Protein AF-A0A943S861-F1 (afdb_monomer)

Secondary structure (DSSP, 8-state):
-HHHHHHHHHHHHHHT-TT--HHHHHHHHHHHHHHHHHHHHHHHHHHHHHHHHHHTT--------

Foldseek 3Di:
DVVLVVLLVVLVVQLPDPPDDPVNNVVSVVVNVVSVVVVVVVVVVVVVVVVVCVVVPDDPDDDDD

Nearest PDB structures (foldseek):
  8oir-assembly1_Aa  TM=5.371E-01  e=1.974E+00  Homo sapiens
  3lay-assembly1_J  TM=5.609E-01  e=2.115E+00  Salmonella enterica subsp. enterica serovar Typhimurium

Solvent-accessible surface area (backbone atoms only — not comparable to full-atom values): 3894 Å² total; per-residue (Å²): 107,70,67,58,52,54,51,43,52,54,43,52,57,53,64,68,41,91,82,61,47,74,69,56,42,54,50,45,49,52,52,44,52,50,53,52,51,53,52,52,54,53,50,55,48,52,52,51,54,50,50,52,40,51,73,77,69,69,73,91,85,78,88,79,132

Structure (mmCIF, N/CA/C/O backbone):
data_AF-A0A943S861-F1
#
_entry.id   AF-A0A943S861-F1
#
loop_
_atom_site.group_PDB
_atom_site.id
_atom_site.type_symbol
_atom_site.label_atom_id
_atom_site.label_alt_id
_atom_site.label_comp_id
_atom_site.label_asym_id
_atom_site.label_entity_id
_atom_site.label_seq_id
_atom_site.pdbx_PDB_ins_code
_atom_site.Cartn_x
_atom_site.Cartn_y
_atom_site.Cartn_z
_atom_site.occupancy
_atom_site.B_iso_or_equiv
_atom_site.auth_seq_id
_atom_sit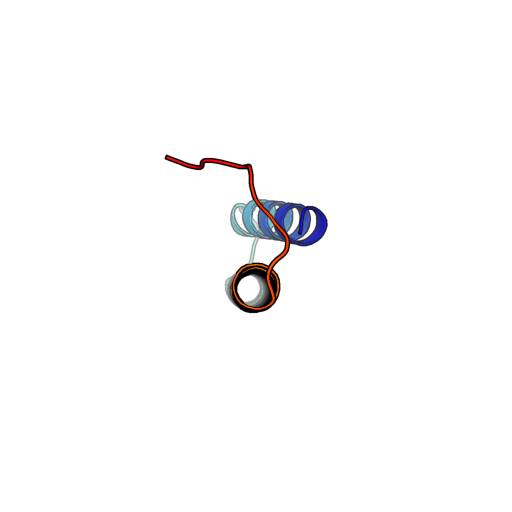e.auth_comp_id
_atom_site.auth_asym_id
_atom_site.auth_atom_id
_atom_site.pdbx_PDB_model_num
ATOM 1 N N . MET A 1 1 ? 7.098 5.521 -8.455 1.00 83.12 1 MET A N 1
ATOM 2 C CA . MET A 1 1 ? 7.426 4.486 -7.448 1.00 83.12 1 MET A CA 1
ATOM 3 C C . MET A 1 1 ? 7.416 5.069 -6.040 1.00 83.12 1 MET A C 1
ATOM 5 O O . MET A 1 1 ? 6.701 4.546 -5.201 1.00 83.12 1 MET A O 1
ATOM 9 N N . GLU A 1 2 ? 8.092 6.197 -5.802 1.00 88.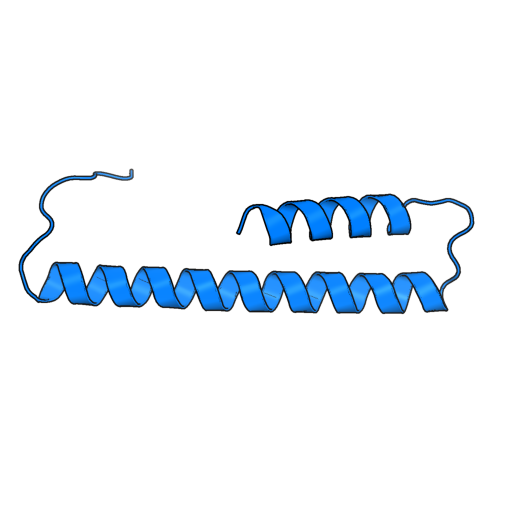06 2 GLU A N 1
ATOM 10 C CA . GLU A 1 2 ? 8.055 6.926 -4.517 1.00 88.06 2 GLU A CA 1
ATOM 11 C C . GLU A 1 2 ? 6.632 7.218 -4.012 1.00 88.06 2 GLU A C 1
ATOM 13 O O . GLU A 1 2 ? 6.319 6.963 -2.854 1.00 88.06 2 GLU A O 1
ATOM 18 N N . GLU A 1 3 ? 5.731 7.658 -4.896 1.00 90.94 3 GLU A N 1
ATOM 19 C CA . GLU A 1 3 ? 4.327 7.903 -4.538 1.00 90.94 3 GLU A CA 1
ATOM 20 C C . GLU A 1 3 ? 3.601 6.630 -4.067 1.00 90.94 3 GLU A C 1
ATOM 22 O O . GLU A 1 3 ? 2.786 6.676 -3.147 1.00 90.94 3 GLU A O 1
ATOM 27 N N . ALA A 1 4 ? 3.907 5.476 -4.666 1.00 91.25 4 ALA A N 1
ATOM 28 C CA . ALA A 1 4 ? 3.307 4.208 -4.265 1.00 91.25 4 ALA A CA 1
ATOM 29 C C . ALA A 1 4 ? 3.805 3.774 -2.880 1.00 91.25 4 ALA A C 1
ATOM 31 O O . ALA A 1 4 ? 3.007 3.321 -2.064 1.00 91.25 4 ALA A O 1
ATOM 32 N N . PHE A 1 5 ? 5.090 3.987 -2.582 1.00 91.81 5 PHE A N 1
ATOM 33 C CA . PHE A 1 5 ? 5.628 3.753 -1.242 1.00 91.81 5 PHE A CA 1
ATOM 34 C C . PHE A 1 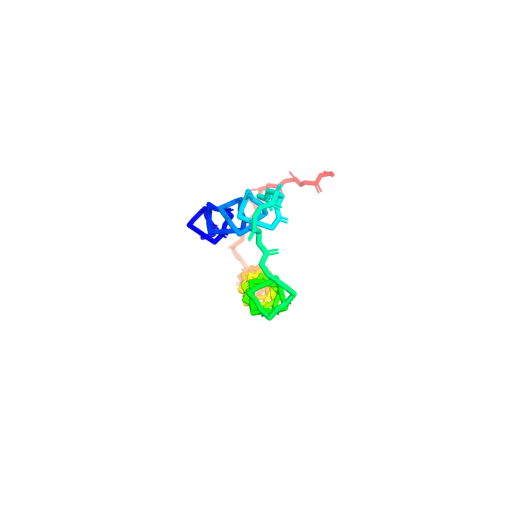5 ? 5.015 4.692 -0.206 1.00 91.81 5 PHE A C 1
ATOM 36 O O . PHE A 1 5 ? 4.598 4.227 0.847 1.00 91.81 5 PHE A O 1
ATOM 43 N N . SER A 1 6 ? 4.864 5.980 -0.525 1.00 95.62 6 SER A N 1
ATOM 44 C CA . SER A 1 6 ? 4.187 6.934 0.363 1.00 95.62 6 SER A CA 1
ATOM 45 C C . SER A 1 6 ? 2.745 6.508 0.674 1.00 95.62 6 SER A C 1
ATOM 47 O O . SER A 1 6 ? 2.328 6.541 1.832 1.00 95.62 6 SER A O 1
ATOM 49 N N . LYS A 1 7 ? 2.001 6.028 -0.33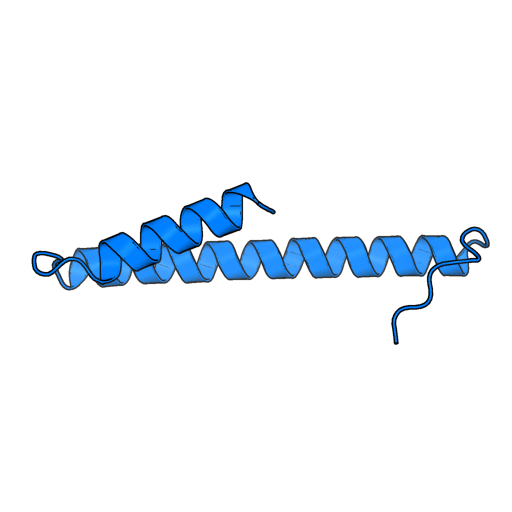2 1.00 95.75 7 LYS A N 1
ATOM 50 C CA . LYS A 1 7 ? 0.645 5.489 -0.142 1.00 95.75 7 LYS A CA 1
ATOM 51 C C . LYS A 1 7 ? 0.635 4.221 0.711 1.00 95.75 7 LYS A C 1
ATOM 53 O O . LYS A 1 7 ? -0.223 4.102 1.578 1.00 95.75 7 LYS A O 1
ATOM 58 N N . ILE A 1 8 ? 1.579 3.302 0.502 1.00 96.06 8 ILE A N 1
ATOM 59 C CA . ILE A 1 8 ? 1.720 2.092 1.327 1.00 96.06 8 ILE A CA 1
ATOM 60 C C . ILE A 1 8 ? 1.992 2.458 2.788 1.00 96.06 8 ILE A C 1
ATOM 62 O O . ILE A 1 8 ? 1.317 1.926 3.663 1.00 96.06 8 ILE A O 1
ATOM 66 N N . THR A 1 9 ? 2.906 3.393 3.059 1.00 96.31 9 THR A N 1
ATOM 67 C CA . THR A 1 9 ? 3.181 3.860 4.427 1.00 96.31 9 THR A CA 1
ATOM 68 C C . THR A 1 9 ? 1.920 4.417 5.080 1.00 96.31 9 THR A C 1
ATOM 70 O O . THR A 1 9 ? 1.571 4.004 6.178 1.00 96.31 9 THR A O 1
ATOM 73 N N . SER A 1 10 ? 1.172 5.266 4.370 1.00 97.19 10 SER A N 1
ATOM 74 C CA . SER A 1 10 ? -0.085 5.816 4.888 1.00 97.19 10 SER A CA 1
ATOM 75 C C . SER A 1 10 ? -1.159 4.746 5.128 1.00 97.19 10 SER A C 1
ATOM 77 O O . SER A 1 10 ? -1.946 4.856 6.067 1.00 97.19 10 SER A O 1
ATOM 79 N N . ILE A 1 11 ? -1.214 3.703 4.294 1.00 97.31 11 ILE A N 1
ATOM 80 C CA . ILE A 1 11 ? -2.111 2.557 4.499 1.00 97.31 11 ILE A CA 1
ATOM 81 C C . ILE A 1 11 ? -1.719 1.793 5.767 1.00 97.31 11 ILE A C 1
ATOM 83 O O . ILE A 1 11 ? -2.598 1.436 6.547 1.00 97.31 11 ILE A O 1
ATOM 87 N N . VAL A 1 12 ? -0.422 1.560 5.987 1.00 96.75 12 VAL A N 1
ATOM 88 C CA . VAL A 1 12 ? 0.086 0.885 7.191 1.00 96.75 12 VAL A CA 1
ATOM 89 C C . VAL A 1 12 ? -0.237 1.695 8.446 1.00 96.75 12 VAL A C 1
ATOM 91 O O . VAL A 1 12 ? -0.799 1.140 9.383 1.00 96.75 12 VAL A O 1
ATOM 94 N N . GLU A 1 13 ? 0.006 3.006 8.435 1.00 97.06 13 GLU A N 1
ATOM 95 C CA . GLU A 1 13 ? -0.334 3.899 9.553 1.00 97.06 13 GLU A CA 1
ATOM 96 C C . GLU A 1 13 ? -1.829 3.843 9.906 1.00 97.06 13 GLU A C 1
ATOM 98 O O . GLU A 1 13 ? -2.198 3.784 11.077 1.00 97.06 13 GLU A O 1
ATOM 103 N N . GLN A 1 14 ? -2.708 3.819 8.898 1.00 96.69 14 GLN A N 1
ATOM 104 C CA . GLN A 1 14 ? -4.152 3.696 9.117 1.00 96.69 14 GLN A CA 1
ATOM 105 C C . GLN A 1 14 ? -4.546 2.314 9.653 1.00 96.69 14 GLN A C 1
ATOM 107 O O . GLN A 1 14 ? -5.445 2.220 10.484 1.00 96.69 14 GLN A O 1
ATOM 112 N N . LEU A 1 15 ? -3.881 1.244 9.208 1.00 96.75 15 LEU A N 1
ATOM 113 C CA . LEU A 1 15 ? -4.112 -0.117 9.704 1.00 96.75 15 LEU A CA 1
ATOM 114 C C . LEU A 1 15 ? -3.700 -0.298 11.171 1.00 96.75 15 LEU A C 1
ATOM 116 O O . LEU A 1 15 ? -4.266 -1.151 11.853 1.00 96.75 15 LEU A O 1
ATOM 120 N N . GLU A 1 16 ? -2.740 0.490 11.652 1.00 95.50 16 GLU A N 1
ATOM 121 C CA . GLU A 1 16 ? -2.293 0.497 13.049 1.00 95.50 16 GLU A CA 1
ATOM 122 C C . GLU A 1 16 ? -3.173 1.365 13.963 1.00 95.50 16 GLU A C 1
ATOM 124 O O . GLU A 1 16 ? -3.020 1.325 15.188 1.00 95.50 16 GLU A O 1
ATOM 129 N N . ALA A 1 17 ? -4.112 2.134 13.398 1.00 95.81 17 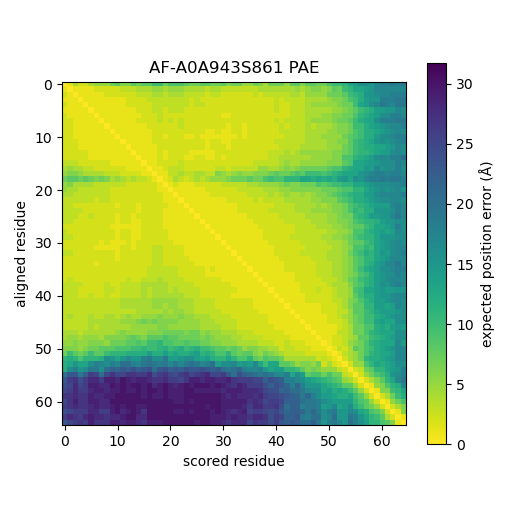ALA A N 1
ATOM 130 C CA . ALA A 1 17 ? -4.991 2.991 14.178 1.00 95.81 17 ALA A CA 1
ATOM 131 C C . ALA A 1 17 ? -5.900 2.153 15.102 1.00 95.81 17 ALA A C 1
ATOM 133 O O . ALA A 1 17 ? -6.573 1.228 14.646 1.00 95.81 17 ALA A O 1
ATOM 134 N N . PRO A 1 18 ? -5.992 2.482 16.402 1.00 91.50 18 PRO A N 1
ATOM 135 C CA . PRO A 1 18 ? -6.722 1.674 17.383 1.00 91.50 18 PRO A CA 1
ATOM 136 C C . PRO A 1 18 ? -8.245 1.668 17.178 1.00 91.50 18 PRO A C 1
ATOM 138 O O . PRO A 1 18 ? -8.936 0.814 17.731 1.00 91.50 18 PRO A O 1
ATOM 141 N N . GLU A 1 19 ? -8.775 2.621 16.412 1.00 95.00 19 GLU A N 1
ATOM 142 C CA . GLU A 1 19 ? -10.207 2.790 16.142 1.00 95.00 19 GLU A CA 1
ATOM 143 C C . GLU A 1 19 ? -10.660 2.218 14.791 1.00 95.00 19 GLU A C 1
ATOM 145 O O . GLU A 1 19 ? -11.840 2.319 14.454 1.00 95.00 19 GLU A O 1
ATOM 150 N N . ILE A 1 20 ? -9.751 1.602 14.027 1.00 95.88 20 ILE A N 1
ATOM 151 C CA . ILE A 1 20 ? -10.079 1.045 12.717 1.00 95.88 20 ILE A CA 1
ATOM 152 C C . ILE A 1 20 ? -11.047 -0.136 12.835 1.00 95.88 20 ILE A C 1
ATOM 154 O O . ILE A 1 20 ? -10.861 -1.068 13.624 1.00 95.88 20 ILE A O 1
ATOM 158 N N . THR A 1 21 ? -12.085 -0.135 12.005 1.00 97.38 21 THR A N 1
ATOM 159 C CA . THR A 1 21 ? -13.005 -1.271 11.930 1.00 97.38 21 THR A CA 1
ATOM 160 C C . THR A 1 21 ? -12.430 -2.408 11.079 1.00 97.38 21 THR A C 1
ATOM 162 O O . THR A 1 21 ? -11.578 -2.212 10.212 1.00 97.38 21 THR A O 1
ATOM 165 N N . LEU A 1 22 ? -12.933 -3.633 11.272 1.00 95.88 22 LEU A N 1
ATOM 166 C CA . LEU A 1 22 ? -12.538 -4.785 10.449 1.00 95.88 22 LEU A CA 1
ATOM 167 C C . LEU A 1 22 ? -12.832 -4.570 8.952 1.00 95.88 22 LEU A C 1
ATOM 169 O O . LEU A 1 22 ? -12.085 -5.027 8.090 1.00 95.88 22 LEU A O 1
ATOM 173 N N . GLU A 1 23 ? -13.931 -3.890 8.630 1.00 96.94 23 GLU A N 1
ATOM 174 C CA . GLU A 1 23 ? -14.300 -3.616 7.241 1.00 96.94 23 GLU A CA 1
ATOM 175 C C . GLU A 1 23 ? -13.312 -2.644 6.582 1.00 96.94 23 GLU A C 1
ATOM 177 O O . GLU A 1 23 ? -12.839 -2.889 5.465 1.00 96.94 23 GLU A O 1
ATOM 182 N N . GLU A 1 24 ? -12.950 -1.576 7.293 1.00 96.62 24 GLU A N 1
ATOM 183 C CA . GLU A 1 24 ? -11.959 -0.601 6.838 1.00 96.62 24 GLU A CA 1
ATOM 184 C C . GLU A 1 24 ? -10.574 -1.230 6.710 1.00 96.62 24 GLU A C 1
ATOM 186 O O . GLU A 1 24 ? -9.910 -1.021 5.693 1.00 96.62 24 GLU A O 1
ATOM 191 N N . SER A 1 25 ? -10.166 -2.067 7.669 1.00 97.06 25 SER A N 1
ATOM 192 C CA . SER A 1 25 ? -8.870 -2.745 7.608 1.00 97.06 25 SER A CA 1
ATOM 193 C C . SER A 1 25 ? -8.791 -3.714 6.433 1.00 97.06 25 SER A C 1
ATOM 195 O O . SER A 1 25 ? -7.798 -3.730 5.707 1.00 97.06 25 SER A O 1
ATOM 197 N N . MET A 1 26 ? -9.871 -4.442 6.136 1.00 97.25 26 MET A N 1
ATOM 198 C CA . MET A 1 26 ? -9.945 -5.274 4.935 1.00 97.25 26 MET A CA 1
ATOM 199 C C . MET A 1 26 ? -9.882 -4.458 3.641 1.00 97.25 26 MET A C 1
ATOM 201 O O . MET A 1 26 ? -9.285 -4.907 2.658 1.00 97.25 26 MET A O 1
ATOM 205 N N . LYS A 1 27 ? -10.501 -3.274 3.606 1.00 97.75 27 LYS A N 1
ATOM 206 C CA . LYS A 1 27 ? -10.443 -2.384 2.442 1.00 97.75 27 LYS A CA 1
ATOM 207 C C . LYS A 1 27 ? -9.028 -1.845 2.226 1.00 97.75 27 LYS A C 1
ATOM 209 O O . LYS A 1 27 ? -8.520 -1.951 1.112 1.00 97.75 27 LYS A O 1
ATOM 214 N N . LEU A 1 28 ? -8.397 -1.328 3.277 1.00 98.06 28 LEU A N 1
ATOM 215 C CA . LEU A 1 28 ? -7.032 -0.803 3.247 1.00 98.06 28 LEU A CA 1
ATOM 216 C C . LEU A 1 28 ? -6.012 -1.891 2.896 1.00 98.06 28 LEU A C 1
ATOM 218 O O . LEU A 1 28 ? -5.147 -1.672 2.053 1.00 98.06 28 LEU A O 1
ATOM 222 N N . TYR A 1 29 ? -6.169 -3.096 3.446 1.00 96.81 29 TYR A N 1
ATOM 223 C CA . TYR A 1 29 ? -5.331 -4.241 3.097 1.00 96.81 29 TYR A CA 1
ATOM 224 C C . TYR A 1 29 ? -5.403 -4.569 1.601 1.00 96.81 29 TYR A C 1
ATOM 226 O O . TYR A 1 29 ? -4.369 -4.688 0.945 1.00 96.81 29 TYR A O 1
ATOM 234 N N . ARG A 1 30 ? -6.615 -4.659 1.028 1.00 97.19 30 ARG A N 1
ATOM 235 C CA . ARG A 1 30 ? -6.784 -4.901 -0.416 1.00 97.19 30 ARG A CA 1
ATOM 236 C C . ARG A 1 30 ? -6.131 -3.808 -1.257 1.00 97.19 30 ARG A C 1
ATOM 238 O O . ARG A 1 30 ? -5.444 -4.130 -2.220 1.00 97.19 30 ARG A O 1
ATOM 245 N N . GLN A 1 31 ? -6.304 -2.545 -0.867 1.00 96.88 31 GLN A N 1
ATOM 246 C CA . GLN A 1 31 ? -5.664 -1.416 -1.544 1.00 96.88 31 GLN A CA 1
ATOM 247 C C . GLN A 1 31 ? -4.134 -1.514 -1.495 1.00 96.88 31 GLN A C 1
ATOM 249 O O . GLN A 1 31 ? -3.474 -1.287 -2.507 1.00 96.88 31 GLN A O 1
ATOM 254 N N . GLY A 1 32 ? -3.565 -1.898 -0.350 1.00 96.81 32 GLY A N 1
ATOM 255 C CA . GLY A 1 32 ? -2.126 -2.114 -0.208 1.00 96.81 32 GLY A CA 1
ATOM 256 C C . GLY A 1 32 ? -1.612 -3.242 -1.106 1.00 96.81 32 GLY A C 1
ATOM 257 O O . GLY A 1 32 ? -0.622 -3.067 -1.813 1.00 96.81 32 GLY A O 1
ATOM 258 N N . VAL A 1 33 ? -2.311 -4.380 -1.145 1.00 96.19 33 VAL A N 1
ATOM 259 C CA . VAL A 1 33 ? -1.945 -5.522 -2.005 1.00 96.19 33 VAL A CA 1
ATOM 260 C C . VAL A 1 33 ? -2.008 -5.157 -3.491 1.00 96.19 33 VAL A C 1
ATOM 262 O O . VAL A 1 33 ? -1.118 -5.529 -4.257 1.00 96.19 33 VAL A O 1
ATOM 265 N N . GLU A 1 34 ? -3.031 -4.413 -3.906 1.00 97.00 34 GLU A N 1
ATOM 266 C CA . GLU A 1 34 ? -3.178 -3.961 -5.290 1.00 97.00 34 GLU A CA 1
ATOM 267 C C . GLU A 1 34 ? -2.043 -3.005 -5.686 1.00 97.00 34 GLU A C 1
ATOM 269 O O . GLU A 1 34 ? -1.391 -3.214 -6.708 1.00 97.00 34 GLU A O 1
ATOM 274 N N . LEU A 1 35 ? -1.715 -2.032 -4.829 1.00 95.94 35 LEU A N 1
ATOM 275 C CA . LEU A 1 35 ? -0.585 -1.122 -5.043 1.00 95.94 35 LEU A CA 1
ATOM 276 C C . LEU A 1 35 ? 0.752 -1.865 -5.170 1.00 95.94 35 LEU A C 1
ATOM 278 O O . LEU A 1 35 ? 1.536 -1.561 -6.068 1.00 95.94 35 LEU A O 1
ATOM 282 N N . LEU A 1 36 ? 1.010 -2.853 -4.306 1.00 94.62 36 LEU A N 1
ATOM 28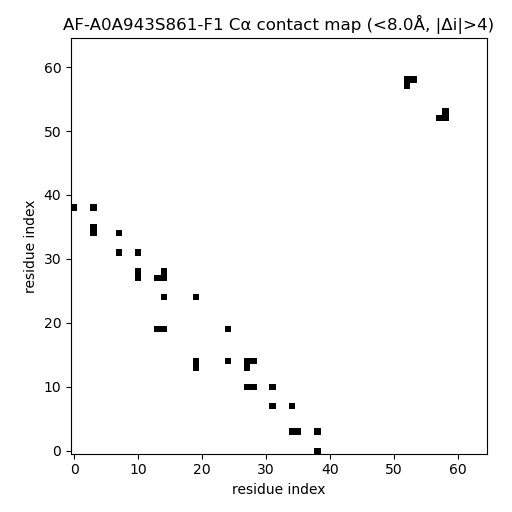3 C CA . LEU A 1 36 ? 2.225 -3.672 -4.385 1.00 94.62 36 LEU A CA 1
ATOM 284 C C . LEU A 1 36 ? 2.284 -4.482 -5.682 1.00 94.62 36 LEU A C 1
ATOM 286 O O . LEU A 1 36 ? 3.346 -4.590 -6.295 1.00 94.62 36 LEU A O 1
ATOM 290 N N . THR A 1 37 ? 1.143 -5.011 -6.120 1.00 95.00 37 THR A N 1
ATOM 291 C CA . THR A 1 37 ? 1.042 -5.777 -7.366 1.00 95.00 37 THR A CA 1
ATOM 292 C C . THR A 1 37 ? 1.382 -4.905 -8.575 1.00 95.00 37 THR A C 1
ATOM 294 O O . THR A 1 37 ? 2.146 -5.323 -9.445 1.00 95.00 37 THR A O 1
ATOM 297 N N . GLU A 1 38 ? 0.870 -3.675 -8.622 1.00 93.50 38 GLU A N 1
ATOM 298 C CA . GLU A 1 38 ? 1.180 -2.732 -9.702 1.00 93.50 38 GLU A CA 1
ATOM 299 C C . GLU A 1 38 ? 2.642 -2.265 -9.673 1.00 93.50 38 GLU A C 1
ATOM 301 O O . GLU A 1 38 ? 3.275 -2.153 -10.725 1.00 93.50 38 GLU A O 1
ATOM 306 N N . CYS A 1 39 ? 3.224 -2.065 -8.486 1.00 93.00 39 CYS A N 1
ATOM 307 C CA . CYS A 1 39 ? 4.659 -1.806 -8.358 1.00 93.00 39 CYS A CA 1
ATOM 308 C C . CYS A 1 39 ? 5.498 -2.951 -8.937 1.00 93.00 39 CYS A C 1
ATOM 310 O O . CYS A 1 39 ? 6.418 -2.683 -9.709 1.00 93.00 39 CYS A O 1
ATOM 312 N N . GLY A 1 40 ? 5.155 -4.204 -8.618 1.00 91.75 40 GLY A N 1
ATOM 313 C CA . GLY A 1 40 ? 5.829 -5.385 -9.164 1.00 91.75 40 GLY A CA 1
ATOM 314 C C . GLY A 1 40 ? 5.778 -5.424 -10.692 1.00 91.75 40 GLY A C 1
ATOM 315 O O . GLY A 1 40 ? 6.813 -5.520 -11.339 1.00 91.75 40 GLY A O 1
ATOM 316 N N . LYS A 1 41 ? 4.598 -5.210 -11.287 1.00 93.62 41 LYS A N 1
ATOM 317 C CA . LYS A 1 41 ? 4.448 -5.155 -12.755 1.00 93.62 41 LYS A CA 1
ATOM 318 C C . LYS A 1 41 ? 5.281 -4.050 -13.404 1.00 93.62 41 LYS A C 1
ATOM 320 O O . LYS A 1 41 ? 5.795 -4.230 -14.507 1.00 93.62 41 LYS A O 1
ATOM 325 N N . SER A 1 42 ? 5.378 -2.891 -12.753 1.00 90.56 42 SER A N 1
ATOM 326 C CA . SER A 1 42 ? 6.184 -1.775 -13.250 1.00 90.56 42 SER A CA 1
ATOM 327 C C . SER A 1 42 ? 7.676 -2.117 -13.229 1.00 90.56 42 SER A C 1
ATOM 329 O O . SER A 1 42 ? 8.374 -1.863 -14.208 1.00 90.56 42 SER A O 1
ATOM 331 N N . LEU A 1 43 ? 8.152 -2.749 -12.151 1.00 91.31 43 LEU A N 1
ATOM 332 C CA . LEU A 1 43 ? 9.532 -3.227 -12.041 1.00 91.31 43 LEU A CA 1
ATOM 333 C C . LEU A 1 43 ? 9.846 -4.292 -13.094 1.00 91.31 43 LEU A C 1
ATOM 335 O O . LEU A 1 43 ? 10.822 -4.132 -13.819 1.00 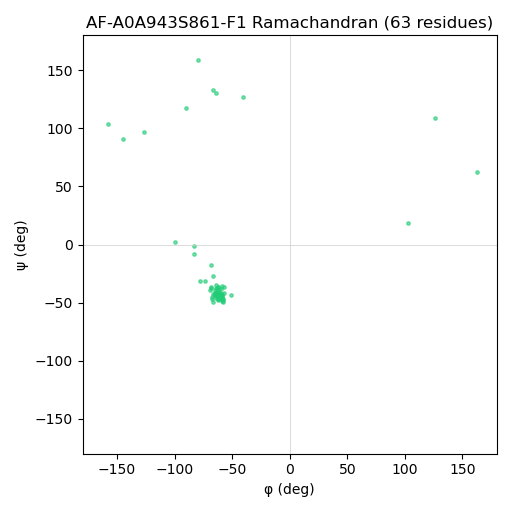91.31 43 LEU A O 1
ATOM 339 N N . ASP A 1 44 ? 8.978 -5.291 -13.260 1.00 92.25 44 ASP A N 1
ATOM 340 C CA . ASP A 1 44 ? 9.133 -6.331 -14.286 1.00 92.25 44 ASP A CA 1
ATOM 341 C C . ASP A 1 44 ? 9.227 -5.732 -15.696 1.00 92.25 44 ASP A C 1
ATOM 343 O O . ASP A 1 44 ? 9.939 -6.230 -16.570 1.00 92.25 44 ASP A O 1
ATOM 347 N N . ARG A 1 45 ? 8.469 -4.660 -15.955 1.00 91.12 45 ARG A N 1
ATOM 348 C CA . ARG A 1 45 ? 8.517 -3.949 -17.232 1.00 91.12 45 ARG A CA 1
ATOM 349 C C . ARG A 1 45 ? 9.854 -3.237 -17.419 1.00 91.12 45 ARG A C 1
ATOM 351 O O . ARG A 1 45 ? 10.434 -3.357 -18.492 1.00 91.12 45 ARG A O 1
ATOM 358 N N . ILE A 1 46 ? 10.327 -2.522 -16.400 1.00 89.75 46 ILE A N 1
ATOM 359 C CA . ILE A 1 46 ? 11.623 -1.831 -16.432 1.00 89.75 46 ILE A CA 1
ATOM 360 C C . ILE A 1 46 ? 12.759 -2.841 -16.634 1.00 89.75 46 ILE A C 1
ATOM 362 O O . ILE A 1 46 ? 13.646 -2.599 -17.446 1.00 89.75 46 ILE A O 1
ATOM 366 N N . GLU A 1 47 ? 12.709 -3.987 -15.954 1.00 86.69 47 GLU A N 1
ATOM 367 C CA . GLU A 1 47 ? 13.687 -5.067 -16.110 1.00 86.69 47 GLU A CA 1
ATOM 368 C C . GLU A 1 47 ? 13.707 -5.599 -17.550 1.00 86.69 47 GLU A C 1
ATOM 370 O O . GLU A 1 47 ? 14.768 -5.699 -18.162 1.00 86.69 47 GLU A O 1
ATOM 375 N N . LYS A 1 48 ? 12.536 -5.861 -18.144 1.00 88.50 48 LYS A N 1
ATOM 376 C CA . LYS A 1 48 ? 12.438 -6.306 -19.545 1.00 88.50 48 LYS A CA 1
ATOM 377 C C . LYS A 1 48 ? 12.931 -5.257 -20.537 1.00 88.50 48 LYS A C 1
ATOM 379 O O . LYS A 1 48 ? 13.635 -5.609 -21.477 1.00 88.50 48 LYS A O 1
ATOM 384 N N . GLU A 1 49 ? 12.567 -3.990 -20.346 1.00 84.12 49 GLU A N 1
ATOM 385 C CA . GLU A 1 49 ? 13.058 -2.889 -21.184 1.00 84.12 49 GLU A CA 1
ATOM 386 C C . GLU A 1 49 ? 14.588 -2.769 -21.079 1.00 84.12 49 GLU A C 1
ATOM 388 O O . GLU A 1 49 ? 15.260 -2.600 -22.094 1.00 84.12 49 GLU A O 1
ATOM 393 N N . MET A 1 50 ? 15.156 -2.950 -19.882 1.00 82.12 50 MET A N 1
ATOM 394 C CA . MET A 1 50 ? 16.605 -2.974 -19.674 1.00 82.12 50 MET A CA 1
ATOM 395 C C . MET A 1 50 ? 17.273 -4.147 -20.405 1.00 82.12 50 MET A C 1
ATOM 397 O O . MET A 1 50 ? 18.281 -3.933 -21.073 1.00 82.12 50 MET A O 1
ATOM 401 N N . ILE A 1 51 ? 16.703 -5.356 -20.339 1.00 81.38 51 ILE A N 1
ATOM 402 C CA . ILE A 1 51 ? 17.222 -6.531 -21.060 1.00 81.38 51 ILE A CA 1
ATOM 403 C C . ILE A 1 51 ? 17.273 -6.258 -22.568 1.00 81.38 51 ILE A C 1
ATOM 405 O O . ILE A 1 51 ? 18.335 -6.406 -23.169 1.00 81.38 51 ILE A O 1
ATOM 409 N N . VAL A 1 52 ? 16.181 -5.765 -23.162 1.00 81.00 52 VAL A N 1
ATOM 410 C CA . VAL A 1 52 ? 16.131 -5.448 -24.602 1.00 81.00 52 VAL A CA 1
ATOM 411 C C . VAL A 1 52 ? 17.199 -4.417 -24.986 1.00 81.00 52 VAL A C 1
ATOM 413 O O . VAL A 1 52 ? 17.922 -4.621 -25.958 1.00 81.00 52 VAL A O 1
ATOM 416 N N . LEU A 1 53 ? 17.376 -3.354 -24.191 1.00 72.44 53 LEU A N 1
ATOM 417 C CA . LEU A 1 53 ? 18.424 -2.350 -24.423 1.00 72.44 53 LEU A CA 1
ATOM 418 C C . LEU A 1 53 ? 19.842 -2.946 -24.347 1.00 72.44 53 LEU A C 1
ATOM 420 O O . LEU A 1 53 ? 20.726 -2.563 -25.117 1.00 72.44 53 LEU A O 1
ATOM 424 N N . THR A 1 54 ? 20.070 -3.906 -23.444 1.00 68.31 54 THR A N 1
ATOM 425 C CA . THR A 1 54 ? 21.364 -4.601 -23.343 1.00 68.31 54 THR A CA 1
ATOM 426 C C . THR A 1 54 ? 21.609 -5.594 -24.484 1.00 68.31 54 THR A C 1
ATOM 428 O O . THR A 1 54 ? 22.759 -5.760 -24.894 1.00 68.31 54 THR A O 1
ATOM 431 N N . GLU A 1 55 ? 20.560 -6.216 -25.031 1.00 65.44 55 GLU A N 1
ATOM 432 C CA . GLU A 1 55 ? 20.638 -7.156 -26.159 1.00 65.44 55 GLU A CA 1
ATOM 433 C C . GLU A 1 55 ? 20.795 -6.443 -27.516 1.00 65.44 55 GLU A C 1
ATOM 435 O O . GLU A 1 55 ? 21.478 -6.960 -28.402 1.00 65.44 55 GLU A O 1
ATOM 440 N N . GLU A 1 56 ? 20.243 -5.234 -27.672 1.00 61.56 56 GLU A N 1
ATOM 441 C CA . GLU A 1 56 ? 20.361 -4.410 -28.889 1.00 61.56 56 GLU A CA 1
ATOM 442 C C . GLU A 1 56 ? 21.665 -3.587 -28.972 1.00 61.56 56 GLU A C 1
ATOM 444 O O . GLU A 1 56 ? 21.945 -2.966 -29.998 1.00 61.56 56 GLU A O 1
ATOM 449 N N . GLY A 1 57 ? 22.533 -3.667 -27.956 1.00 55.59 57 GLY A N 1
ATOM 450 C CA . GLY A 1 57 ? 23.945 -3.299 -28.087 1.00 55.59 57 GLY A CA 1
ATOM 451 C C . GLY A 1 57 ? 24.386 -1.952 -27.515 1.00 55.59 57 GLY A C 1
ATOM 452 O O . GLY A 1 57 ? 25.489 -1.524 -27.844 1.00 55.59 57 GLY A O 1
ATOM 453 N N . GLU A 1 58 ? 23.634 -1.313 -26.616 1.00 54.88 58 GLU A N 1
ATOM 454 C CA . GLU A 1 58 ? 24.139 -0.165 -25.847 1.00 54.88 58 GLU A CA 1
ATOM 455 C C . GLU A 1 58 ? 23.564 -0.142 -24.426 1.00 54.88 58 GLU A C 1
ATO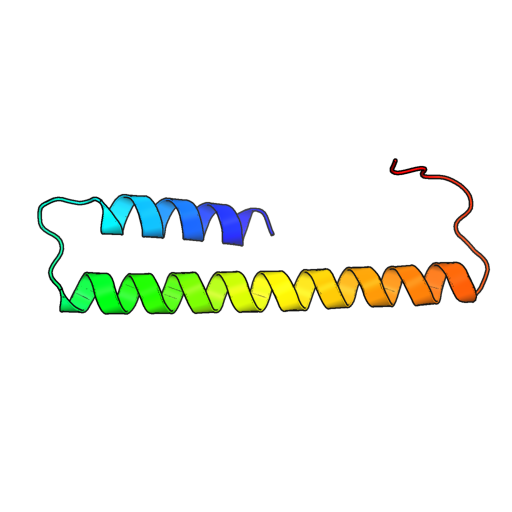M 457 O O . GLU A 1 58 ? 22.530 0.468 -24.223 1.00 54.88 58 GLU A O 1
ATOM 462 N N . ILE A 1 59 ? 24.241 -0.774 -23.451 1.00 54.12 59 ILE A N 1
ATOM 463 C CA . ILE A 1 59 ? 24.773 -0.138 -22.221 1.00 54.12 59 ILE A CA 1
ATOM 464 C C . ILE A 1 59 ? 25.907 -1.035 -21.689 1.00 54.12 59 ILE A C 1
ATOM 466 O O . ILE A 1 59 ? 25.681 -2.073 -21.072 1.00 54.12 59 ILE A O 1
ATOM 470 N N . LYS A 1 60 ? 27.161 -0.615 -21.896 1.00 53.91 60 LYS A N 1
ATOM 471 C CA . LYS A 1 60 ? 28.282 -1.027 -21.041 1.00 53.91 60 LYS A CA 1
ATOM 472 C C . LYS A 1 60 ? 28.402 -0.006 -19.914 1.00 53.91 60 LYS A C 1
ATOM 474 O O . LYS A 1 60 ? 28.713 1.147 -20.196 1.00 53.91 60 LYS A O 1
ATOM 479 N N . ASN A 1 61 ? 28.209 -0.477 -18.682 1.00 51.72 61 ASN A N 1
ATOM 480 C CA . ASN A 1 61 ? 28.730 0.023 -17.398 1.00 51.72 61 ASN A CA 1
ATOM 481 C C . ASN A 1 61 ? 27.638 0.286 -16.360 1.00 51.72 61 ASN A C 1
ATOM 483 O O . ASN A 1 61 ? 26.913 1.272 -16.423 1.00 51.72 61 ASN A O 1
ATOM 487 N N . GLY A 1 62 ? 27.624 -0.580 -15.350 1.00 45.97 62 GLY A N 1
ATOM 488 C CA . GLY A 1 62 ? 26.825 -0.435 -14.143 1.0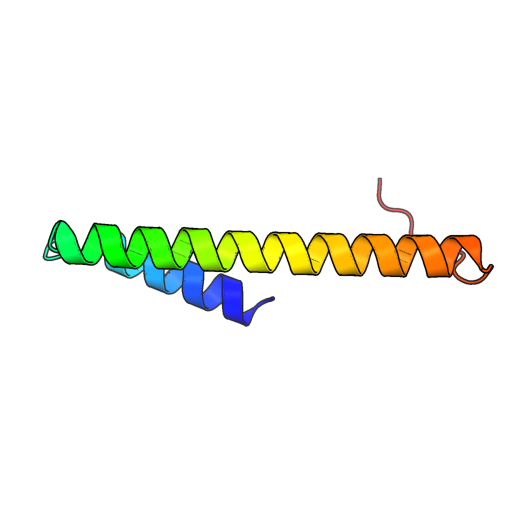0 45.97 62 GLY A CA 1
ATOM 489 C C . GLY A 1 62 ? 26.718 -1.759 -13.405 1.00 45.97 62 GLY A C 1
ATOM 490 O O . GLY A 1 62 ? 25.631 -2.308 -13.310 1.00 45.97 62 GLY A O 1
ATOM 491 N N . THR A 1 63 ? 27.855 -2.298 -12.956 1.00 40.66 63 THR A N 1
ATOM 492 C CA . THR A 1 63 ? 27.923 -3.404 -11.993 1.00 40.66 63 THR A CA 1
ATOM 493 C C . THR A 1 63 ? 26.882 -3.219 -10.893 1.00 40.66 63 THR A C 1
ATOM 495 O O . THR A 1 63 ? 26.882 -2.181 -10.234 1.00 40.66 63 THR A O 1
ATOM 498 N N . LEU A 1 64 ? 26.057 -4.234 -10.662 1.00 42.22 64 LEU A N 1
ATOM 499 C CA . LEU A 1 64 ? 25.424 -4.454 -9.370 1.00 42.22 64 LEU A CA 1
ATOM 500 C C . LEU A 1 64 ? 25.754 -5.895 -8.974 1.00 42.22 64 LEU A C 1
ATOM 502 O O . LEU A 1 64 ? 25.170 -6.843 -9.496 1.00 42.22 64 LEU A O 1
ATOM 506 N N . GLU A 1 65 ? 26.804 -6.012 -8.157 1.00 38.44 65 GLU A N 1
ATOM 507 C CA . GLU A 1 65 ? 26.971 -7.123 -7.210 1.00 38.44 65 GLU A CA 1
ATOM 508 C C . GLU A 1 65 ? 25.788 -7.170 -6.235 1.00 38.44 65 GLU A C 1
ATOM 510 O O . GLU A 1 65 ? 25.259 -6.081 -5.900 1.00 38.44 65 GLU A O 1
#

Sequence (65 aa):
MEEAFSKITSIVEQLEAPEITLEESMKLYRQGVELLTECGKSLDRIEKEMIVLTEEGEIKNGTLE

pLDDT: mean 85.59, std 16.83, range [38.44, 98.06]

Radius of gyration: 17.77 Å; Cα contacts (8 Å, |Δi|>4): 19; chains: 1; bounding box: 43×15×46 Å

Mean predicted aligned error: 7.81 Å